Protein AF-A0A447MVY2-F1 (afdb_monomer_lite)

Foldseek 3Di:
DLLCLVVLLVVLVCLLVVCVVVVPPPVVSVVSNVVSVVSNVVSVVSNVVVDDVSVVVSVVVVVVVVVVCVVCVCVVVVVVPPD

pLDDT: mean 85.21, std 10.4, range [47.22, 95.0]

Secondary structure (DSSP, 8-state):
--TTHHHHHHHHHHHHHHHHHTT--HHHHHHHHHHHHHHHHHHHHHHHHT-HHHHHHHHHHHHHHHHHHHHHHHHHHTGGG--

Sequence (83 aa):
MVTNIIPYILSMAALVIIQKMANVPSSKAKVANFVAFVGAMYSFYALYSSGEEAMLYGSIVTFLGWTLYGLVSPRFELKNKHG

Organism: Salmonella enterica I (NCBI:txid59201)

Structure (mmCIF, N/CA/C/O backbone):
data_AF-A0A447MVY2-F1
#
_entry.id   AF-A0A447MVY2-F1
#
loop_
_atom_site.group_PDB
_atom_site.id
_atom_site.type_symbol
_atom_site.label_atom_id
_atom_site.label_alt_id
_atom_site.label_comp_id
_atom_site.label_asym_id
_atom_site.label_entity_id
_atom_site.label_seq_id
_atom_site.pdbx_PDB_ins_code
_atom_site.Cartn_x
_atom_site.Cartn_y
_atom_site.Cartn_z
_atom_site.occupancy
_atom_site.B_iso_or_equiv
_atom_site.auth_seq_id
_atom_site.auth_comp_id
_atom_site.auth_asym_id
_atom_site.auth_atom_id
_atom_site.pdbx_PDB_model_num
ATOM 1 N N . MET A 1 1 ? 0.891 -3.471 -15.715 1.00 55.81 1 MET A N 1
ATOM 2 C CA . MET A 1 1 ? 0.517 -2.460 -14.703 1.00 55.81 1 MET A CA 1
ATOM 3 C C . MET A 1 1 ? 1.085 -2.914 -13.366 1.00 55.81 1 MET A C 1
ATOM 5 O O . MET A 1 1 ? 0.443 -3.700 -12.690 1.00 55.81 1 MET A O 1
ATOM 9 N N . VAL A 1 2 ? 2.325 -2.528 -13.059 1.00 58.69 2 VAL A N 1
ATOM 10 C CA . VAL A 1 2 ? 3.011 -2.876 -11.793 1.00 58.69 2 VAL A CA 1
ATOM 11 C C . VAL A 1 2 ? 3.248 -1.627 -10.931 1.00 58.69 2 VAL A C 1
ATOM 13 O O . VAL A 1 2 ? 3.412 -1.682 -9.719 1.00 58.69 2 VAL A O 1
ATOM 16 N N . THR A 1 3 ? 3.188 -0.452 -11.549 1.00 64.06 3 THR A N 1
ATOM 17 C CA . THR A 1 3 ? 3.362 0.855 -10.907 1.00 64.06 3 THR A CA 1
ATOM 18 C C . THR A 1 3 ? 2.290 1.168 -9.858 1.00 64.06 3 THR A C 1
ATOM 20 O O . THR A 1 3 ? 2.517 1.987 -8.975 1.00 64.06 3 THR A O 1
ATOM 23 N N . ASN A 1 4 ? 1.139 0.493 -9.909 1.00 71.56 4 ASN A N 1
ATOM 24 C CA . ASN A 1 4 ? 0.077 0.586 -8.908 1.00 71.56 4 ASN A CA 1
ATOM 25 C C . ASN A 1 4 ? 0.335 -0.279 -7.660 1.00 71.56 4 ASN A C 1
ATOM 27 O O . ASN A 1 4 ? -0.375 -0.126 -6.672 1.00 71.56 4 ASN A O 1
ATOM 31 N N . ILE A 1 5 ? 1.342 -1.161 -7.660 1.00 77.75 5 ILE A N 1
ATOM 32 C CA . ILE A 1 5 ? 1.613 -2.063 -6.529 1.00 77.75 5 ILE A CA 1
ATOM 33 C C . ILE A 1 5 ? 2.121 -1.296 -5.300 1.00 77.75 5 ILE A C 1
ATOM 35 O O . ILE A 1 5 ? 1.759 -1.632 -4.174 1.00 77.75 5 ILE A O 1
ATOM 39 N N . ILE A 1 6 ? 2.881 -0.216 -5.497 1.00 83.31 6 ILE A N 1
ATOM 40 C CA . ILE A 1 6 ? 3.409 0.613 -4.401 1.00 83.31 6 ILE A CA 1
ATOM 41 C C . ILE A 1 6 ? 2.284 1.208 -3.529 1.00 83.31 6 ILE A C 1
ATOM 43 O O . ILE A 1 6 ? 2.293 0.967 -2.318 1.00 83.31 6 ILE A O 1
ATOM 47 N N . PRO A 1 7 ? 1.265 1.903 -4.075 1.00 82.25 7 PRO A N 1
ATOM 48 C CA . PRO A 1 7 ? 0.158 2.395 -3.254 1.00 82.25 7 PRO A CA 1
ATOM 49 C C . PRO A 1 7 ? -0.695 1.277 -2.628 1.00 82.25 7 PRO A C 1
ATOM 51 O O . PRO A 1 7 ? -1.252 1.475 -1.544 1.00 82.25 7 PRO A O 1
ATOM 54 N N . TYR A 1 8 ? -0.769 0.084 -3.233 1.00 82.94 8 TYR A N 1
ATOM 55 C CA . TYR A 1 8 ? -1.443 -1.061 -2.607 1.00 82.94 8 TYR A CA 1
ATOM 56 C C . TYR A 1 8 ? -0.700 -1.574 -1.370 1.00 82.94 8 TYR A C 1
ATOM 58 O O . TYR A 1 8 ? -1.339 -1.831 -0.349 1.00 82.94 8 TYR A O 1
ATOM 66 N N . ILE A 1 9 ? 0.634 -1.664 -1.425 1.00 88.31 9 ILE A N 1
ATOM 67 C CA . ILE A 1 9 ? 1.470 -2.018 -0.266 1.00 88.31 9 ILE A CA 1
ATOM 68 C C . ILE A 1 9 ? 1.236 -1.027 0.879 1.00 88.31 9 ILE A C 1
ATOM 70 O O . ILE A 1 9 ? 0.989 -1.442 2.013 1.00 88.31 9 ILE A O 1
ATOM 74 N N . LEU A 1 10 ? 1.229 0.275 0.577 1.00 87.81 10 LEU A N 1
ATOM 75 C CA . LEU A 1 10 ? 0.949 1.313 1.574 1.00 87.81 10 LEU A CA 1
ATOM 76 C C . LEU A 1 10 ? -0.459 1.179 2.174 1.00 87.81 10 LEU A C 1
ATOM 78 O O . LEU A 1 10 ? -0.634 1.318 3.384 1.00 87.81 10 LEU A O 1
ATOM 82 N N . SER A 1 11 ? -1.454 0.840 1.354 1.00 88.50 11 SER A N 1
ATOM 83 C CA . SER A 1 11 ? -2.831 0.618 1.814 1.00 88.50 11 SER A CA 1
ATOM 84 C C . SER A 1 11 ? -2.943 -0.593 2.749 1.00 88.50 11 SER A C 1
ATOM 86 O O . SER A 1 11 ? -3.622 -0.525 3.774 1.00 88.50 11 SER A O 1
ATOM 88 N N . MET A 1 12 ? -2.237 -1.689 2.444 1.00 91.38 12 MET A N 1
ATOM 89 C CA . MET A 1 12 ? -2.174 -2.872 3.312 1.00 91.38 12 MET A CA 1
ATOM 90 C C . MET A 1 12 ? -1.467 -2.572 4.642 1.00 91.38 12 MET A C 1
ATOM 92 O O . MET A 1 12 ? -1.890 -3.081 5.679 1.00 91.38 12 MET A O 1
ATOM 96 N N . ALA A 1 13 ? -0.456 -1.697 4.642 1.00 89.19 13 ALA A N 1
ATOM 97 C CA . ALA A 1 13 ? 0.200 -1.237 5.867 1.00 89.19 13 ALA A CA 1
ATOM 98 C C . ALA A 1 13 ? -0.716 -0.348 6.734 1.00 89.19 13 ALA A C 1
ATOM 100 O O . ALA A 1 13 ? -0.756 -0.497 7.957 1.00 89.19 13 ALA A O 1
ATOM 101 N N . ALA A 1 14 ? -1.499 0.543 6.115 1.00 91.62 14 ALA A N 1
ATOM 102 C CA . ALA A 1 14 ? -2.429 1.433 6.820 1.00 91.62 14 ALA A CA 1
ATOM 103 C C . ALA A 1 14 ? -3.635 0.698 7.435 1.00 91.62 14 ALA A C 1
ATOM 105 O O . ALA A 1 14 ? -4.265 1.197 8.374 1.00 91.62 14 ALA A O 1
ATOM 106 N N . LEU A 1 15 ? -3.949 -0.497 6.930 1.00 92.62 15 LEU A N 1
ATOM 107 C CA . LEU A 1 15 ? -5.150 -1.251 7.270 1.00 92.62 15 LEU A CA 1
ATOM 108 C C . LEU A 1 15 ? -5.339 -1.453 8.784 1.00 92.62 15 LEU A C 1
ATOM 110 O O . LEU A 1 15 ? -6.450 -1.293 9.287 1.00 92.62 15 LEU A O 1
ATOM 114 N N . VAL A 1 16 ? -4.268 -1.754 9.526 1.00 90.12 16 VAL A N 1
ATOM 115 C CA . VAL A 1 16 ? -4.338 -1.979 10.983 1.00 90.12 16 VAL A CA 1
ATOM 116 C C . VAL A 1 16 ? -4.808 -0.724 11.722 1.00 90.12 16 VAL A C 1
ATOM 118 O O . VAL A 1 16 ? -5.606 -0.814 12.655 1.00 90.12 16 VAL A O 1
ATOM 121 N N . ILE A 1 17 ? -4.329 0.451 11.308 1.00 91.81 17 ILE A N 1
ATOM 122 C CA . ILE A 1 17 ? -4.714 1.731 11.912 1.00 91.81 17 ILE A CA 1
ATOM 123 C C . ILE A 1 17 ? -6.167 2.057 11.567 1.00 91.81 17 ILE A C 1
ATOM 125 O O . ILE A 1 17 ? -6.937 2.402 12.460 1.00 91.81 17 ILE A O 1
ATOM 129 N N . ILE A 1 18 ? -6.570 1.861 10.307 1.00 93.31 18 ILE A N 1
ATOM 130 C CA . ILE A 1 18 ? -7.951 2.085 9.854 1.00 93.31 18 ILE A CA 1
ATOM 131 C C . ILE A 1 18 ? -8.932 1.205 10.638 1.00 93.31 18 ILE A C 1
ATOM 133 O O . ILE A 1 18 ? -9.934 1.700 11.148 1.00 93.31 18 ILE A O 1
ATOM 137 N N . GLN A 1 19 ? -8.626 -0.086 10.795 1.00 92.31 19 GLN A N 1
ATOM 138 C CA . GLN A 1 19 ? -9.468 -1.009 11.561 1.00 92.31 19 GLN A CA 1
ATOM 139 C C . GLN A 1 19 ? -9.596 -0.603 13.035 1.00 92.31 19 GLN A C 1
ATOM 141 O O . GLN A 1 19 ? -10.683 -0.716 13.602 1.00 92.31 19 GLN A O 1
ATOM 146 N N . LYS A 1 20 ? -8.508 -0.113 13.649 1.00 89.50 20 LYS A N 1
ATOM 147 C CA . LYS A 1 20 ? -8.535 0.410 15.023 1.00 89.50 20 LYS A CA 1
ATOM 148 C C . LYS A 1 20 ? -9.409 1.658 15.133 1.00 89.50 20 LYS A C 1
ATOM 150 O O . LYS A 1 20 ? -10.243 1.716 16.028 1.00 89.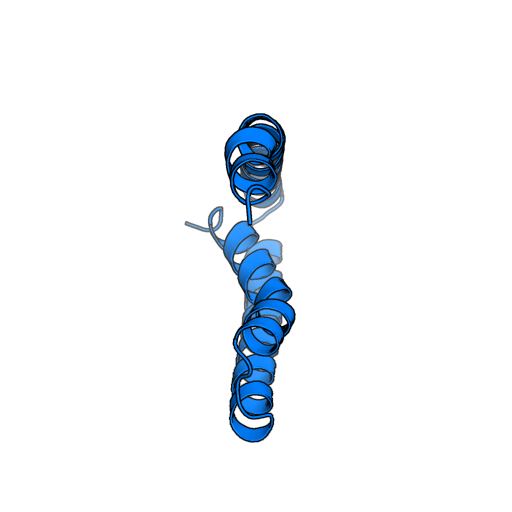50 20 LYS A O 1
ATOM 155 N N . MET A 1 21 ? -9.265 2.616 14.215 1.00 91.62 21 MET A N 1
ATOM 156 C CA . MET A 1 21 ? -10.097 3.828 14.196 1.00 91.62 21 MET A CA 1
ATOM 157 C C . MET A 1 21 ? -11.582 3.512 13.976 1.00 91.62 21 MET A C 1
ATOM 159 O O . MET A 1 21 ? -12.445 4.166 14.551 1.00 91.62 21 MET A O 1
ATOM 163 N N . ALA A 1 22 ? -11.883 2.478 13.189 1.00 93.19 22 ALA A N 1
ATOM 164 C CA . ALA A 1 22 ? -13.245 2.025 12.922 1.00 93.19 22 ALA A CA 1
ATOM 165 C C . ALA A 1 22 ? -13.822 1.079 13.999 1.00 93.19 22 ALA A C 1
ATOM 167 O O . ALA A 1 22 ? -14.918 0.554 13.811 1.00 93.19 22 ALA A O 1
ATOM 168 N N . ASN A 1 23 ? -13.112 0.838 15.112 1.00 92.44 23 ASN A N 1
ATOM 169 C CA . ASN A 1 23 ? -13.521 -0.085 16.183 1.00 92.44 23 ASN A CA 1
ATOM 170 C C . ASN A 1 23 ? -13.904 -1.494 15.678 1.00 92.44 23 ASN A C 1
ATOM 172 O O . ASN A 1 23 ? -14.846 -2.122 16.167 1.00 92.44 23 ASN A O 1
ATOM 176 N N . VAL A 1 24 ? -13.177 -2.007 14.678 1.00 92.12 24 VAL A N 1
ATOM 177 C CA . VAL A 1 24 ? -13.448 -3.330 14.099 1.00 92.12 24 VAL A CA 1
ATOM 178 C C . VAL A 1 24 ? -13.187 -4.426 15.144 1.00 92.12 24 VAL A C 1
ATOM 180 O O . VAL A 1 24 ? -12.125 -4.426 15.771 1.00 92.12 24 VAL A O 1
ATOM 183 N N . PRO A 1 25 ? -14.095 -5.413 15.307 1.00 92.38 25 PRO A N 1
ATOM 184 C CA . PRO A 1 25 ? -13.889 -6.519 16.236 1.00 92.38 25 PRO A CA 1
ATOM 185 C C . PRO A 1 25 ? -12.573 -7.262 15.982 1.00 92.38 25 PRO A C 1
ATOM 187 O O . PRO A 1 25 ? -12.290 -7.676 14.854 1.00 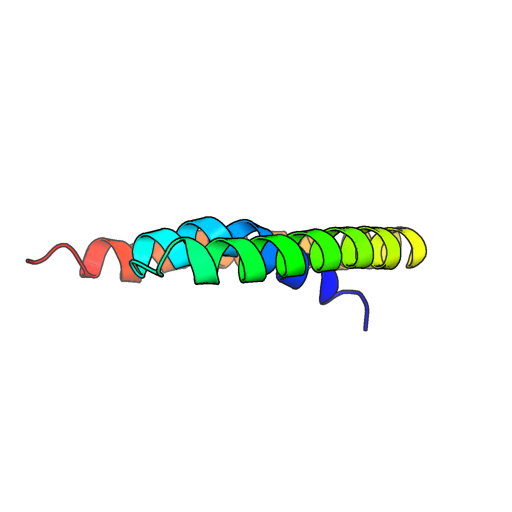92.38 25 PRO A O 1
ATOM 190 N N . SER A 1 26 ? -11.806 -7.514 17.048 1.00 86.88 26 SER A N 1
ATOM 191 C CA . SER A 1 26 ? -10.469 -8.125 16.983 1.00 86.88 26 SER A CA 1
ATOM 192 C C . SER A 1 26 ? -10.425 -9.463 16.238 1.00 86.88 26 SER A C 1
ATOM 194 O O . SER A 1 26 ? -9.416 -9.791 15.620 1.00 86.88 26 SER A O 1
ATOM 196 N N . SER A 1 27 ? -11.506 -10.247 16.270 1.00 88.56 27 SER A N 1
ATOM 197 C CA . SER A 1 27 ? -11.611 -11.515 15.537 1.00 88.56 27 SER A CA 1
ATOM 198 C C . SER A 1 27 ? -11.616 -11.317 14.018 1.00 88.56 27 SER A C 1
ATOM 200 O O . SER A 1 27 ? -10.896 -12.016 13.310 1.00 88.56 27 SER A O 1
ATOM 202 N N . LYS A 1 28 ? -12.364 -10.327 13.517 1.00 87.75 28 LYS A N 1
ATOM 203 C CA . LYS A 1 28 ? -12.421 -9.979 12.087 1.00 87.75 28 LYS A CA 1
ATOM 204 C C . LYS A 1 28 ? -11.153 -9.251 11.640 1.00 87.75 28 LYS A C 1
ATOM 206 O O . LYS A 1 28 ? -10.622 -9.540 10.570 1.00 87.75 28 LYS A O 1
ATOM 211 N N . ALA A 1 29 ? -10.639 -8.370 12.498 1.00 90.62 29 ALA A N 1
ATOM 212 C CA . ALA A 1 29 ? -9.407 -7.628 12.265 1.00 90.62 29 ALA A CA 1
ATOM 213 C C . ALA A 1 29 ? -8.199 -8.552 12.046 1.00 90.62 29 ALA A C 1
ATOM 215 O O . ALA A 1 29 ? -7.428 -8.365 11.110 1.00 90.62 29 ALA A O 1
ATOM 216 N N . LYS A 1 30 ? -8.058 -9.606 12.863 1.00 90.75 30 LYS A N 1
ATOM 217 C CA . LYS A 1 30 ? -6.964 -10.585 12.734 1.00 90.75 30 LYS A CA 1
ATOM 218 C C . LYS A 1 30 ? -6.939 -11.268 11.367 1.00 90.75 30 LYS A C 1
ATOM 220 O O . LYS A 1 30 ? -5.870 -11.376 10.776 1.00 90.75 30 LYS A O 1
ATOM 225 N N . VAL A 1 31 ? -8.099 -11.689 10.859 1.00 93.25 31 VAL A N 1
ATOM 226 C CA . VAL A 1 31 ? -8.200 -12.336 9.541 1.00 93.25 31 VAL A CA 1
ATOM 227 C C . VAL A 1 31 ? -7.823 -11.352 8.435 1.00 93.25 31 VAL A C 1
ATOM 229 O O . VAL A 1 31 ? -6.986 -11.667 7.594 1.00 93.25 31 VAL A O 1
ATOM 232 N N . ALA A 1 32 ? -8.377 -10.138 8.471 1.00 91.69 32 ALA A N 1
ATOM 233 C CA . ALA A 1 32 ? -8.064 -9.106 7.487 1.00 91.69 32 ALA A CA 1
ATOM 234 C C . ALA A 1 32 ? -6.576 -8.712 7.506 1.00 91.69 32 ALA A C 1
ATOM 236 O O . ALA A 1 32 ? -5.967 -8.572 6.450 1.00 91.69 32 ALA A O 1
ATOM 237 N N . ASN A 1 33 ? -5.968 -8.604 8.690 1.00 92.69 33 ASN A N 1
ATOM 238 C CA . ASN A 1 33 ? -4.543 -8.298 8.838 1.00 92.69 33 ASN A CA 1
ATOM 239 C C . ASN A 1 33 ? -3.653 -9.428 8.318 1.00 92.69 33 ASN A C 1
ATOM 241 O O . ASN A 1 33 ? -2.625 -9.157 7.707 1.00 92.69 33 ASN A O 1
ATOM 245 N N . PHE A 1 34 ? -4.052 -10.686 8.517 1.00 94.06 34 PHE A N 1
ATOM 246 C CA . PHE A 1 34 ? -3.329 -11.828 7.964 1.00 94.06 34 PHE A CA 1
ATOM 247 C C . PHE A 1 34 ? -3.374 -11.839 6.431 1.00 94.06 34 PHE A C 1
ATOM 249 O O . PHE A 1 34 ? -2.338 -11.969 5.783 1.00 94.06 34 PHE A O 1
ATOM 256 N N . VAL A 1 35 ? -4.555 -11.628 5.843 1.00 93.88 35 VAL A N 1
ATOM 257 C CA . VAL A 1 35 ? -4.707 -11.534 4.382 1.00 93.88 35 VAL A CA 1
ATOM 258 C C . VAL A 1 35 ? -3.912 -10.353 3.825 1.00 93.88 35 VAL A C 1
ATOM 260 O O . VAL A 1 35 ? -3.206 -10.510 2.832 1.00 93.88 35 VAL A O 1
ATOM 263 N N . ALA A 1 36 ? -3.966 -9.193 4.483 1.00 92.81 36 ALA A N 1
ATOM 264 C CA . ALA A 1 36 ? -3.186 -8.022 4.093 1.00 92.81 36 ALA A CA 1
ATOM 265 C C . ALA A 1 36 ? -1.677 -8.268 4.191 1.00 92.81 36 ALA A C 1
ATOM 267 O O . ALA A 1 36 ? -0.930 -7.815 3.332 1.00 92.81 36 ALA A O 1
ATOM 268 N N . PHE A 1 37 ? -1.222 -9.026 5.190 1.00 93.50 37 PHE A N 1
ATOM 269 C CA . PHE A 1 37 ? 0.181 -9.404 5.315 1.00 93.50 37 PHE A CA 1
ATOM 270 C C . PHE A 1 37 ? 0.638 -10.303 4.159 1.00 93.50 37 PHE A C 1
ATOM 272 O O . PHE A 1 37 ? 1.640 -10.008 3.508 1.00 93.50 37 PHE A O 1
ATOM 279 N N . VAL A 1 38 ? -0.118 -11.361 3.848 1.00 95.00 38 VAL A N 1
ATOM 280 C CA . VAL A 1 38 ? 0.191 -12.251 2.714 1.00 95.00 38 VAL A CA 1
ATOM 281 C C . VAL A 1 38 ? 0.133 -11.485 1.387 1.00 95.00 38 VAL A C 1
ATOM 283 O O . VAL A 1 38 ? 1.028 -11.620 0.552 1.00 95.00 38 VAL A O 1
ATOM 286 N N . GLY A 1 39 ? -0.876 -10.627 1.216 1.00 91.56 39 GLY A N 1
ATOM 287 C CA . GLY A 1 39 ? -1.007 -9.749 0.055 1.00 91.56 39 GLY A CA 1
ATOM 288 C C . GLY A 1 39 ? 0.171 -8.784 -0.089 1.00 91.56 39 GLY A C 1
ATOM 289 O O . GLY A 1 39 ? 0.670 -8.594 -1.199 1.00 91.56 39 GLY A O 1
ATOM 290 N N . ALA A 1 40 ? 0.669 -8.228 1.020 1.00 91.44 40 ALA A N 1
ATOM 291 C CA . ALA A 1 40 ? 1.841 -7.361 1.027 1.00 91.44 40 ALA A CA 1
ATOM 292 C C . ALA A 1 40 ? 3.101 -8.132 0.621 1.00 91.44 40 ALA A C 1
ATOM 294 O O . ALA A 1 40 ? 3.851 -7.650 -0.223 1.00 91.44 40 ALA A O 1
ATOM 295 N N . MET A 1 41 ? 3.303 -9.346 1.142 1.00 93.12 41 MET A N 1
ATOM 296 C CA . MET A 1 41 ? 4.434 -10.206 0.764 1.00 93.12 41 MET A CA 1
ATOM 297 C C . MET A 1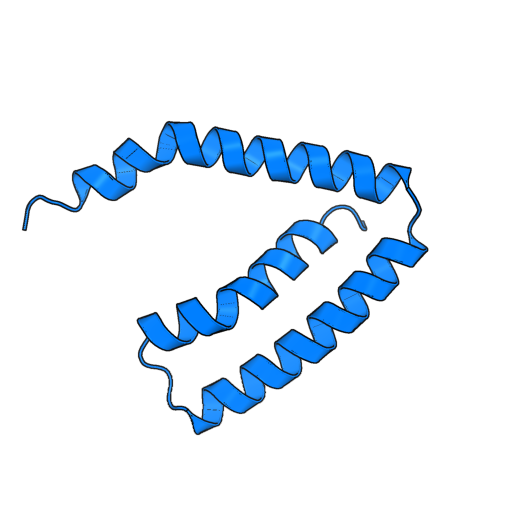 41 ? 4.433 -10.545 -0.726 1.00 93.12 41 MET A C 1
ATOM 299 O O . MET A 1 41 ? 5.448 -10.369 -1.399 1.00 93.12 41 MET A O 1
ATOM 303 N N . TYR A 1 42 ? 3.282 -10.952 -1.265 1.00 91.06 42 TYR A N 1
ATOM 304 C CA . TYR A 1 42 ? 3.146 -11.196 -2.700 1.00 91.06 42 TYR A CA 1
ATOM 305 C C . TYR A 1 42 ? 3.399 -9.925 -3.521 1.00 91.06 42 TYR A C 1
ATOM 307 O O . TYR A 1 42 ? 4.092 -9.962 -4.534 1.00 91.06 42 TYR A O 1
ATOM 315 N N . SER A 1 43 ? 2.882 -8.786 -3.063 1.00 89.25 43 SER A N 1
ATOM 316 C CA . SER A 1 43 ? 3.069 -7.496 -3.729 1.00 89.25 43 SER A CA 1
ATOM 317 C C . SER A 1 43 ? 4.536 -7.067 -3.754 1.00 89.25 43 SER A C 1
ATOM 319 O O . SER A 1 43 ? 5.007 -6.589 -4.782 1.00 89.25 43 SER A O 1
ATOM 321 N N . PHE A 1 44 ? 5.286 -7.287 -2.670 1.00 88.81 44 PHE A N 1
ATOM 322 C CA . PHE A 1 44 ? 6.731 -7.047 -2.648 1.00 88.81 44 PHE A CA 1
ATOM 323 C C . PHE A 1 44 ? 7.481 -7.961 -3.614 1.00 88.81 44 PHE A C 1
ATOM 325 O O . PHE A 1 44 ? 8.359 -7.487 -4.333 1.00 88.81 44 PHE A O 1
ATOM 332 N N . TYR A 1 45 ? 7.112 -9.242 -3.678 1.00 89.94 45 TYR A N 1
ATOM 333 C CA . TYR A 1 45 ? 7.694 -10.175 -4.641 1.00 89.94 45 TYR A CA 1
ATOM 334 C C . TYR A 1 45 ? 7.421 -9.741 -6.089 1.00 89.94 45 TYR A C 1
ATOM 336 O O . TYR A 1 45 ? 8.344 -9.656 -6.899 1.00 89.94 45 TYR A O 1
ATOM 344 N N . ALA A 1 46 ? 6.172 -9.387 -6.399 1.00 87.75 46 ALA A N 1
ATOM 345 C CA . ALA A 1 46 ? 5.783 -8.897 -7.716 1.00 87.75 46 ALA A CA 1
ATOM 346 C C . ALA A 1 46 ? 6.528 -7.602 -8.081 1.00 87.75 46 ALA A C 1
ATOM 348 O O . ALA A 1 46 ? 7.061 -7.493 -9.187 1.00 87.75 46 ALA A O 1
ATOM 349 N N . LEU A 1 47 ? 6.626 -6.651 -7.147 1.00 84.94 47 LEU A N 1
ATOM 350 C CA . LEU A 1 47 ? 7.341 -5.392 -7.350 1.00 84.94 47 LEU A CA 1
ATOM 351 C C . LEU A 1 47 ? 8.832 -5.627 -7.622 1.00 84.94 47 LEU A C 1
ATOM 353 O O . LEU A 1 47 ? 9.358 -5.082 -8.588 1.00 84.94 47 LEU A O 1
ATOM 357 N N . TYR A 1 48 ? 9.482 -6.485 -6.831 1.00 84.94 48 TYR A N 1
ATOM 358 C CA . TYR A 1 48 ? 10.882 -6.863 -7.035 1.00 84.94 48 TYR A CA 1
ATOM 359 C C . TYR A 1 48 ? 11.101 -7.525 -8.403 1.00 84.94 48 TYR A C 1
ATOM 361 O O . TYR A 1 48 ? 12.020 -7.161 -9.132 1.00 84.94 48 TYR A O 1
ATOM 369 N N . SER A 1 49 ? 10.211 -8.441 -8.796 1.00 86.69 49 SER A N 1
ATOM 370 C CA . SER A 1 49 ? 10.294 -9.131 -10.093 1.00 86.69 49 SER A CA 1
ATOM 371 C C . SER A 1 49 ? 10.056 -8.225 -11.309 1.00 86.69 49 SER A C 1
ATOM 373 O O . SER A 1 49 ? 10.358 -8.616 -12.432 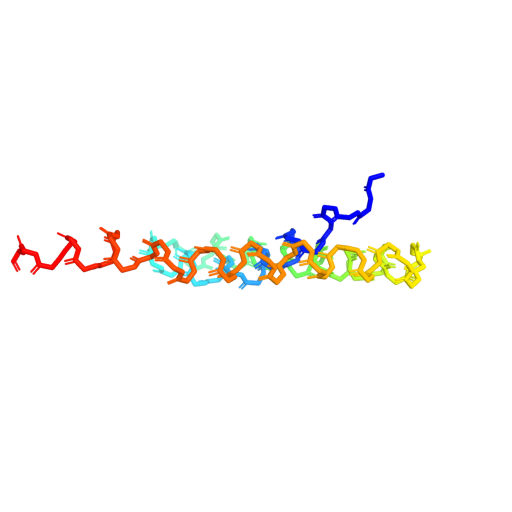1.00 86.69 49 SER A O 1
ATOM 375 N N . SER A 1 50 ? 9.515 -7.021 -11.105 1.00 84.00 50 SER A N 1
ATOM 376 C CA . SER A 1 50 ? 9.103 -6.122 -12.192 1.00 84.00 50 SER A CA 1
ATOM 377 C C . SER A 1 50 ? 10.189 -5.159 -12.667 1.00 84.00 50 SER A C 1
ATOM 379 O O . SER A 1 50 ? 9.967 -4.429 -13.633 1.00 84.00 50 SER A O 1
ATOM 381 N N . GLY A 1 51 ? 11.353 -5.168 -12.018 1.00 85.50 51 GLY A N 1
ATOM 382 C CA . GLY A 1 51 ? 12.521 -4.391 -12.423 1.00 85.50 51 GLY A CA 1
ATOM 383 C C . GLY A 1 51 ? 12.607 -2.994 -11.803 1.00 85.50 51 GLY A C 1
ATOM 384 O O . GLY A 1 51 ? 11.632 -2.418 -11.313 1.00 85.50 51 GLY A O 1
ATOM 385 N N . GLU A 1 52 ? 13.822 -2.449 -11.832 1.00 84.06 52 GLU A N 1
ATOM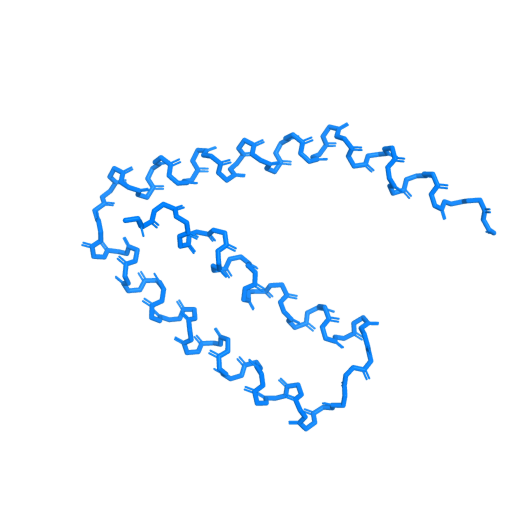 386 C CA . GLU A 1 52 ? 14.186 -1.209 -11.139 1.00 84.06 52 GLU A CA 1
ATOM 387 C C . GLU A 1 52 ? 13.454 0.021 -11.688 1.00 84.06 52 GLU A C 1
ATOM 389 O O . GLU A 1 52 ? 12.994 0.853 -10.907 1.00 84.06 52 GLU A O 1
ATOM 394 N N . GLU A 1 53 ? 13.267 0.122 -13.010 1.00 85.25 53 GLU A N 1
ATOM 395 C CA . GLU A 1 53 ? 12.573 1.261 -13.629 1.00 85.25 53 GLU A CA 1
ATOM 396 C C . GLU A 1 53 ? 11.121 1.382 -13.152 1.00 85.25 53 GLU A C 1
ATOM 398 O O . GLU A 1 53 ? 10.668 2.465 -12.775 1.00 85.25 53 GLU A O 1
ATOM 403 N N . ALA A 1 54 ? 10.382 0.269 -13.108 1.00 83.56 54 ALA A N 1
ATOM 404 C CA . ALA A 1 54 ? 8.996 0.262 -12.648 1.00 83.56 54 ALA A CA 1
ATOM 405 C C . ALA A 1 54 ? 8.888 0.703 -11.179 1.00 83.56 54 ALA A C 1
ATOM 407 O O . ALA A 1 54 ? 7.974 1.453 -10.816 1.00 83.56 54 ALA A O 1
ATOM 408 N N . MET A 1 55 ? 9.843 0.276 -10.348 1.00 85.12 55 MET A N 1
ATOM 409 C CA . MET A 1 55 ? 9.929 0.682 -8.948 1.00 85.12 55 MET A CA 1
ATOM 410 C C . MET A 1 55 ? 10.279 2.170 -8.811 1.00 85.12 55 MET A C 1
ATOM 412 O O . MET A 1 55 ? 9.657 2.864 -8.004 1.00 85.12 55 MET A O 1
ATOM 416 N N . LEU A 1 56 ? 11.211 2.681 -9.623 1.00 87.69 56 LEU A N 1
ATOM 417 C CA . LEU A 1 56 ? 11.606 4.090 -9.636 1.00 87.69 56 LEU A CA 1
ATOM 418 C C . LEU A 1 56 ? 10.420 4.996 -9.982 1.00 87.69 56 LEU A C 1
ATOM 420 O O . LEU A 1 56 ? 10.067 5.877 -9.195 1.00 87.69 56 LEU A O 1
ATOM 424 N N . TYR A 1 57 ? 9.763 4.757 -11.120 1.00 87.19 57 TYR A N 1
ATOM 425 C CA . TYR A 1 57 ? 8.624 5.572 -11.550 1.00 87.19 57 TYR A CA 1
ATOM 426 C C . TYR A 1 57 ? 7.457 5.494 -10.564 1.00 87.19 57 TYR A C 1
ATOM 428 O O . TYR A 1 57 ? 6.859 6.520 -10.234 1.00 87.19 57 TYR A O 1
ATOM 436 N N . GLY A 1 58 ? 7.156 4.301 -10.039 1.00 85.00 58 GLY A N 1
ATOM 437 C CA . GLY A 1 58 ? 6.122 4.152 -9.019 1.00 85.00 58 GLY A CA 1
ATOM 438 C C . GLY A 1 58 ? 6.452 4.920 -7.730 1.00 85.00 58 GLY A C 1
ATOM 439 O O . GLY A 1 58 ? 5.565 5.535 -7.131 1.00 85.00 58 GLY A O 1
ATOM 440 N N . SER A 1 59 ? 7.725 4.933 -7.321 1.00 85.62 59 SER A N 1
ATOM 441 C CA . SER A 1 59 ? 8.182 5.661 -6.130 1.00 85.62 59 SER A CA 1
ATOM 442 C C . SER A 1 59 ? 8.095 7.173 -6.331 1.00 85.62 59 SER A C 1
ATOM 444 O O . SER A 1 59 ? 7.587 7.869 -5.456 1.00 85.62 59 SER A O 1
ATOM 446 N N . ILE A 1 60 ? 8.499 7.681 -7.502 1.00 89.62 60 ILE A N 1
ATOM 447 C CA . ILE A 1 60 ? 8.385 9.107 -7.855 1.00 89.62 60 ILE A CA 1
ATOM 448 C C . ILE A 1 60 ? 6.926 9.566 -7.789 1.00 89.62 60 ILE A C 1
ATOM 450 O O . ILE A 1 60 ? 6.626 10.570 -7.145 1.00 89.62 60 ILE A O 1
ATOM 454 N N . VAL A 1 61 ? 6.006 8.817 -8.408 1.00 89.12 61 VAL A N 1
ATOM 455 C CA . VAL A 1 61 ? 4.571 9.145 -8.390 1.00 89.12 61 VAL A CA 1
ATOM 456 C C . VAL A 1 61 ? 4.012 9.104 -6.965 1.00 89.12 61 VAL A C 1
ATOM 458 O O . VAL A 1 61 ? 3.239 9.982 -6.582 1.00 89.12 61 VAL A O 1
ATOM 461 N N . THR A 1 62 ? 4.429 8.124 -6.159 1.00 88.06 62 THR A N 1
ATOM 462 C CA . THR A 1 62 ? 4.001 7.994 -4.758 1.00 88.06 62 THR A CA 1
ATOM 463 C C . THR A 1 62 ? 4.474 9.174 -3.913 1.00 88.06 62 THR A C 1
ATOM 465 O O . THR A 1 62 ? 3.669 9.779 -3.204 1.00 88.06 62 THR A O 1
ATOM 468 N N . PHE A 1 63 ? 5.755 9.544 -4.012 1.00 88.81 63 PHE A N 1
ATOM 469 C CA . PHE A 1 63 ? 6.290 10.696 -3.290 1.00 88.81 63 PHE A CA 1
ATOM 470 C C . PHE A 1 63 ? 5.636 11.996 -3.741 1.00 88.81 63 PHE A C 1
ATOM 472 O O . PHE A 1 63 ? 5.242 12.788 -2.891 1.00 88.81 63 PHE A O 1
ATOM 479 N N . LEU A 1 64 ? 5.421 12.179 -5.047 1.00 91.56 64 LEU A N 1
ATOM 480 C CA . LEU A 1 64 ? 4.697 13.336 -5.564 1.00 91.56 64 LEU A CA 1
ATOM 481 C C . LEU A 1 64 ? 3.276 13.412 -4.987 1.00 91.56 64 LEU A C 1
ATOM 483 O O . LEU A 1 64 ? 2.864 14.469 -4.511 1.00 91.56 64 LEU A O 1
ATOM 487 N N . GLY A 1 65 ? 2.544 12.294 -4.973 1.00 89.50 65 GLY A N 1
ATOM 488 C CA . GLY A 1 65 ? 1.212 12.214 -4.375 1.00 89.50 65 GLY A CA 1
ATOM 489 C C . GLY A 1 65 ? 1.212 12.572 -2.887 1.00 89.50 65 GLY A C 1
ATOM 490 O O . GLY A 1 65 ? 0.372 13.354 -2.443 1.00 89.50 65 GLY A O 1
ATOM 491 N N . TRP A 1 66 ? 2.191 12.072 -2.126 1.00 88.19 66 TRP A N 1
ATOM 492 C CA . TRP A 1 66 ? 2.345 12.399 -0.707 1.00 88.19 66 TRP A CA 1
ATOM 493 C C . TRP A 1 66 ? 2.684 13.879 -0.483 1.00 88.19 66 TRP A C 1
ATOM 495 O O . TRP A 1 66 ? 2.120 14.517 0.406 1.00 88.19 66 TRP A O 1
ATOM 505 N N . THR A 1 67 ? 3.569 14.455 -1.301 1.00 91.06 67 THR A N 1
ATOM 506 C CA . THR A 1 67 ? 3.916 15.882 -1.244 1.00 91.06 67 THR A CA 1
ATOM 507 C C . THR A 1 67 ? 2.703 16.758 -1.547 1.00 91.06 67 THR A C 1
ATOM 509 O O . THR A 1 67 ? 2.420 17.691 -0.796 1.00 91.06 67 THR A O 1
ATOM 512 N N . LEU A 1 68 ? 1.945 16.437 -2.600 1.00 91.94 68 LEU A N 1
ATOM 513 C CA . LEU A 1 68 ? 0.709 17.147 -2.937 1.00 91.94 68 LEU A CA 1
ATOM 514 C C . LEU A 1 68 ? -0.331 17.023 -1.817 1.00 91.94 68 LEU A C 1
ATOM 516 O O . LEU A 1 68 ? -0.937 18.026 -1.440 1.00 91.94 68 LEU A O 1
ATOM 520 N N . TYR A 1 69 ? -0.494 15.827 -1.238 1.00 87.94 69 TYR A N 1
ATOM 521 C CA . TYR A 1 69 ? -1.347 15.641 -0.066 1.00 87.94 69 TYR A CA 1
ATOM 522 C C . TYR A 1 69 ? -0.897 16.530 1.096 1.00 87.94 69 TYR A C 1
ATOM 524 O O . TYR A 1 69 ? -1.734 17.201 1.684 1.00 87.94 69 TYR A O 1
ATOM 532 N N . GLY A 1 70 ? 0.403 16.620 1.388 1.00 88.00 70 GLY A N 1
ATOM 533 C CA . GLY A 1 70 ? 0.936 17.493 2.439 1.00 88.00 70 GLY A CA 1
ATOM 534 C C . GLY A 1 70 ? 0.639 18.984 2.231 1.00 88.00 70 GLY A C 1
ATOM 535 O O . GLY A 1 70 ? 0.399 19.697 3.202 1.00 88.00 70 GLY A O 1
ATOM 536 N N . LEU A 1 71 ? 0.595 19.458 0.982 1.00 89.88 71 LEU A N 1
ATOM 537 C CA . LEU A 1 71 ? 0.216 20.844 0.667 1.00 89.88 71 LEU A CA 1
ATOM 538 C C . LEU A 1 71 ? -1.283 21.105 0.859 1.00 89.88 71 LEU A C 1
ATOM 540 O O . LEU A 1 71 ? -1.692 22.214 1.204 1.00 89.88 71 LEU A O 1
ATOM 544 N N . VAL A 1 72 ? -2.111 20.093 0.610 1.00 88.94 72 VAL A N 1
ATOM 545 C CA . VAL A 1 72 ? -3.571 20.221 0.623 1.00 88.94 72 VAL A CA 1
ATOM 546 C C . VAL A 1 72 ? -4.174 19.838 1.985 1.00 88.94 72 VAL A C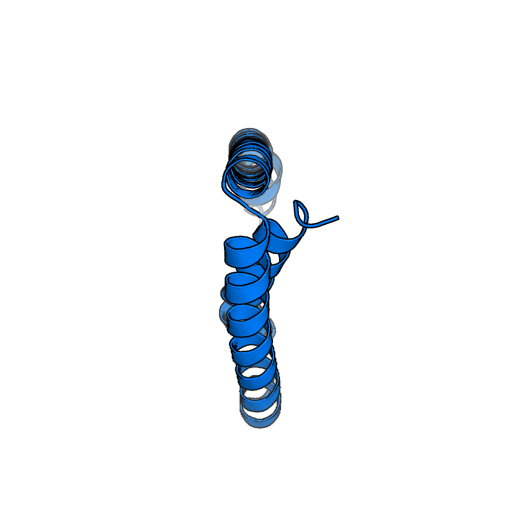 1
ATOM 548 O O . VAL A 1 72 ? -5.208 20.389 2.372 1.00 88.94 72 VAL A O 1
ATOM 551 N N . SER A 1 73 ? -3.524 18.958 2.749 1.00 87.69 73 SER A N 1
ATOM 552 C CA . SER A 1 73 ? -4.022 18.408 4.015 1.00 87.69 73 SER A CA 1
ATOM 553 C C . SER A 1 73 ? -4.361 19.453 5.083 1.00 87.69 73 SER A C 1
ATOM 555 O O . SER A 1 73 ? -5.376 19.247 5.753 1.00 87.69 73 SER A O 1
ATOM 557 N N . PRO A 1 74 ? -3.674 20.614 5.221 1.00 84.19 74 PRO A N 1
ATOM 558 C CA . PRO A 1 74 ? -4.061 21.615 6.215 1.00 84.19 74 PRO A CA 1
ATOM 559 C C . PRO A 1 74 ? -5.498 22.111 6.022 1.00 84.19 74 PRO A C 1
ATOM 561 O O . PRO A 1 74 ? -6.188 22.387 6.998 1.00 84.19 74 PRO A O 1
ATOM 564 N N . ARG A 1 75 ? -5.997 22.166 4.778 1.00 80.56 75 ARG A N 1
ATOM 565 C CA . ARG A 1 75 ? -7.381 22.584 4.491 1.00 80.56 75 ARG A CA 1
ATOM 566 C C . ARG A 1 75 ? -8.426 21.587 4.991 1.00 80.56 75 ARG A C 1
ATOM 568 O O . ARG A 1 75 ? -9.556 21.993 5.248 1.00 80.56 75 ARG A O 1
ATOM 575 N N . PHE A 1 76 ? -8.071 20.311 5.106 1.00 79.38 76 PHE A N 1
ATOM 576 C CA . PHE A 1 76 ? -8.977 19.244 5.531 1.00 79.38 76 PHE A CA 1
ATOM 577 C C . PHE A 1 76 ? -8.845 18.953 7.028 1.00 79.38 76 PHE A C 1
ATOM 579 O O . PHE A 1 76 ? -9.846 18.899 7.738 1.00 79.38 76 PHE A O 1
ATOM 586 N N . GLU A 1 77 ? -7.613 18.856 7.523 1.00 80.69 77 GLU A N 1
ATOM 587 C CA . GLU A 1 77 ? -7.319 18.505 8.915 1.00 80.69 77 GLU A CA 1
ATOM 588 C C . GLU A 1 77 ? -7.555 19.677 9.883 1.00 80.69 77 GLU A C 1
ATOM 590 O O . GLU A 1 77 ? -8.008 19.470 11.008 1.00 80.69 77 GLU A O 1
ATOM 595 N N . LEU A 1 78 ? -7.298 20.929 9.469 1.00 75.00 78 LEU A N 1
ATOM 596 C CA . LEU A 1 78 ? -7.513 22.101 10.337 1.00 75.00 78 LEU A CA 1
ATOM 597 C C . LEU A 1 78 ? -8.958 22.606 10.304 1.00 75.00 78 LEU A C 1
ATOM 599 O O . LEU A 1 78 ? -9.444 23.120 11.308 1.00 75.00 78 LEU A O 1
ATOM 603 N N . LYS A 1 79 ? -9.678 22.427 9.189 1.00 60.44 79 LYS A N 1
ATOM 604 C CA . LYS A 1 79 ? -11.095 22.819 9.080 1.00 60.44 79 LYS A CA 1
ATOM 605 C C . LYS A 1 79 ? -12.009 21.971 9.976 1.00 60.44 79 LYS A C 1
ATOM 607 O O . LYS A 1 79 ? -13.049 22.454 10.408 1.00 60.44 79 LYS A O 1
ATOM 612 N N . ASN A 1 80 ? -11.596 20.747 10.309 1.00 58.59 80 ASN A N 1
ATOM 613 C CA . ASN A 1 80 ? -12.306 19.852 11.227 1.00 58.59 80 ASN A CA 1
ATOM 614 C C . ASN A 1 80 ? -12.084 20.167 12.725 1.00 58.59 80 ASN A C 1
ATOM 616 O O . ASN A 1 80 ? -12.581 19.429 13.569 1.00 58.59 80 ASN A O 1
ATOM 620 N N . LYS A 1 81 ? -11.373 21.251 13.084 1.00 56.06 81 LYS A N 1
ATOM 621 C CA . LYS A 1 81 ? -11.114 21.654 14.486 1.00 56.06 81 LYS A CA 1
ATOM 622 C C . LYS A 1 81 ? -12.062 22.731 15.050 1.00 56.06 81 LYS A C 1
ATOM 624 O O . LYS A 1 81 ? -11.719 23.387 16.028 1.00 56.06 81 LYS A O 1
ATOM 629 N N . HIS A 1 82 ? -13.252 22.914 14.477 1.00 51.53 82 HIS A N 1
ATOM 630 C CA . HIS A 1 82 ? -14.306 23.771 15.049 1.00 51.53 82 HIS A CA 1
ATOM 631 C C . HIS A 1 82 ? -15.469 22.947 15.623 1.00 51.53 82 HIS A C 1
ATOM 633 O O . HIS A 1 82 ? -16.609 23.083 15.182 1.00 51.53 82 HIS A O 1
ATOM 639 N N . GLY A 1 83 ? -15.151 22.086 16.591 1.00 47.22 83 GLY A N 1
ATOM 640 C CA . GLY A 1 83 ? -16.102 21.416 17.479 1.00 47.22 83 GLY A CA 1
ATOM 641 C C . GLY A 1 83 ? -15.683 21.635 18.920 1.00 47.22 83 GLY A C 1
ATOM 642 O O . GLY A 1 83 ? -14.478 21.429 19.187 1.00 47.22 83 GLY A O 1
#

Radius of gyration: 15.96 Å; chains: 1; bounding box: 30×36×32 Å